Protein AF-A0A969JQJ2-F1 (afdb_monomer_lite)

Structure (mmCIF, N/CA/C/O backbone):
data_AF-A0A969JQJ2-F1
#
_entry.id   AF-A0A969JQJ2-F1
#
loop_
_atom_site.group_PDB
_atom_site.id
_atom_site.type_symbol
_atom_site.label_atom_id
_atom_site.label_alt_id
_atom_site.label_comp_id
_atom_site.label_asym_id
_atom_site.label_entity_id
_atom_site.label_seq_id
_atom_site.pdbx_PDB_ins_code
_atom_site.Cartn_x
_atom_site.Cartn_y
_atom_site.Cartn_z
_atom_site.occupancy
_atom_site.B_iso_or_equiv
_atom_site.auth_seq_id
_atom_site.auth_comp_id
_atom_site.auth_asym_id
_atom_site.auth_atom_id
_atom_site.pdbx_PDB_model_num
ATOM 1 N N . MET A 1 1 ? -10.053 9.175 -25.418 1.00 64.19 1 MET A N 1
ATOM 2 C CA . MET A 1 1 ? -9.268 8.335 -24.484 1.00 64.19 1 MET A CA 1
ATOM 3 C C . MET A 1 1 ? -9.876 8.492 -23.105 1.00 64.19 1 MET A C 1
ATOM 5 O O . MET A 1 1 ? -10.081 9.627 -22.688 1.00 64.19 1 MET A O 1
ATOM 9 N N . ASN A 1 2 ? -10.227 7.397 -22.435 1.00 86.88 2 ASN A N 1
ATOM 10 C CA . ASN A 1 2 ? -10.822 7.461 -21.100 1.00 86.88 2 ASN A CA 1
ATOM 11 C C . ASN A 1 2 ? -9.749 7.923 -20.082 1.00 86.88 2 ASN A C 1
ATOM 13 O O . ASN A 1 2 ? -8.634 7.393 -20.127 1.00 86.88 2 ASN A O 1
ATOM 17 N N . PRO A 1 3 ? -10.034 8.862 -19.151 1.00 84.56 3 PRO A N 1
ATOM 18 C CA . PRO A 1 3 ? -9.094 9.254 -18.091 1.00 84.56 3 PRO A CA 1
ATOM 19 C C . PRO A 1 3 ? -8.493 8.065 -17.322 1.00 84.56 3 PRO A C 1
ATOM 21 O O . PRO A 1 3 ? -7.330 8.091 -16.921 1.00 84.56 3 PRO A O 1
ATOM 24 N N . ALA A 1 4 ? -9.269 6.987 -17.172 1.00 82.38 4 ALA A N 1
ATOM 25 C CA . ALA A 1 4 ? -8.826 5.712 -16.624 1.00 82.38 4 ALA A CA 1
ATOM 26 C C . ALA A 1 4 ? -7.623 5.119 -17.363 1.00 82.38 4 ALA A C 1
ATOM 28 O O . ALA A 1 4 ? -6.659 4.698 -16.735 1.00 82.38 4 ALA A O 1
ATOM 29 N N . GLU A 1 5 ? -7.694 5.068 -18.688 1.00 85.12 5 GLU A N 1
ATOM 30 C CA . GLU A 1 5 ? -6.682 4.454 -19.545 1.00 85.12 5 GLU A CA 1
ATOM 31 C C . GLU A 1 5 ? -5.417 5.309 -19.577 1.00 85.12 5 GLU A C 1
ATOM 33 O O . GLU A 1 5 ? -4.309 4.777 -19.521 1.00 85.12 5 GLU A O 1
ATOM 38 N N . LEU A 1 6 ? -5.579 6.637 -19.605 1.00 89.69 6 LEU A N 1
ATOM 39 C CA . LEU A 1 6 ? -4.459 7.572 -19.551 1.00 89.69 6 LEU A CA 1
ATOM 40 C C . LEU A 1 6 ? -3.664 7.408 -18.250 1.00 89.69 6 LEU A C 1
ATOM 42 O O . LEU A 1 6 ? -2.437 7.327 -18.289 1.00 89.69 6 LEU A O 1
ATOM 46 N N . TYR A 1 7 ? -4.357 7.275 -17.115 1.00 86.50 7 TYR A N 1
ATOM 47 C CA . TYR A 1 7 ? -3.726 7.005 -15.824 1.00 86.50 7 TYR A CA 1
ATOM 48 C C . TYR A 1 7 ? -2.853 5.739 -15.859 1.00 86.50 7 TYR A C 1
ATOM 50 O O . TYR A 1 7 ? -1.726 5.758 -15.370 1.00 86.50 7 TYR A O 1
ATOM 58 N N . LEU A 1 8 ? -3.326 4.654 -16.483 1.00 85.31 8 LEU A N 1
ATOM 59 C CA . LEU A 1 8 ? -2.558 3.404 -16.557 1.00 85.31 8 LEU A CA 1
ATOM 60 C C . LEU A 1 8 ? -1.309 3.526 -17.411 1.00 85.31 8 LEU A C 1
ATOM 62 O O . LEU A 1 8 ? -0.252 3.068 -16.988 1.00 85.31 8 LEU A O 1
ATOM 66 N N . ARG A 1 9 ? -1.409 4.199 -18.557 1.00 89.56 9 ARG A N 1
ATOM 67 C CA . ARG A 1 9 ? -0.253 4.449 -19.426 1.00 89.56 9 ARG A CA 1
ATOM 68 C C . ARG A 1 9 ? 0.819 5.274 -18.716 1.00 89.56 9 ARG A C 1
ATOM 70 O O . ARG A 1 9 ? 2.006 5.037 -18.909 1.00 89.56 9 ARG A O 1
ATOM 77 N N . VAL A 1 10 ? 0.416 6.235 -17.882 1.00 92.06 10 VAL A N 1
ATOM 78 C CA . VAL A 1 10 ? 1.357 7.009 -17.059 1.00 92.06 10 VAL A CA 1
ATOM 79 C C . VAL A 1 10 ? 2.008 6.117 -16.001 1.00 92.06 10 VAL A C 1
ATOM 81 O O . VAL A 1 10 ? 3.230 6.093 -15.897 1.00 92.06 10 VAL A O 1
ATOM 84 N N . ARG A 1 11 ? 1.222 5.324 -15.263 1.00 89.00 11 ARG A N 1
ATOM 85 C CA . ARG A 1 11 ? 1.738 4.409 -14.227 1.00 89.00 11 ARG A CA 1
ATOM 86 C C . ARG A 1 11 ? 2.701 3.358 -14.784 1.00 89.00 11 ARG A C 1
ATOM 88 O O . ARG A 1 11 ? 3.680 3.023 -14.124 1.00 89.00 11 ARG A O 1
ATOM 95 N N . GLU A 1 12 ? 2.441 2.862 -15.987 1.00 90.12 12 GLU A N 1
ATOM 96 C CA . GLU A 1 12 ? 3.334 1.950 -16.702 1.00 90.12 12 GLU A CA 1
ATOM 97 C C . GLU A 1 12 ? 4.679 2.619 -17.018 1.00 90.12 12 GLU A C 1
ATOM 99 O O . GLU A 1 12 ? 5.725 2.081 -16.659 1.00 90.12 12 GLU A O 1
ATOM 104 N N . LYS A 1 13 ? 4.664 3.837 -17.577 1.00 92.44 13 LYS A N 1
ATOM 105 C CA . LYS A 1 13 ? 5.886 4.620 -17.845 1.00 92.44 13 LYS A CA 1
ATOM 106 C C . LYS A 1 13 ? 6.668 4.981 -16.579 1.00 92.44 13 LYS A C 1
ATOM 108 O O . LYS A 1 13 ? 7.886 5.093 -16.626 1.00 92.44 13 LYS A O 1
ATOM 113 N N . GLU A 1 14 ? 5.983 5.140 -15.449 1.00 92.50 14 GLU A N 1
ATOM 114 C CA . GLU A 1 14 ? 6.597 5.354 -14.131 1.00 92.50 14 GLU A CA 1
ATOM 115 C C . GLU A 1 14 ? 7.182 4.062 -13.517 1.00 92.50 14 GLU A C 1
ATOM 117 O O . GLU A 1 14 ? 7.726 4.102 -12.413 1.00 92.50 14 GLU A O 1
ATOM 122 N N . GLY A 1 15 ? 7.052 2.904 -14.180 1.00 90.06 15 GLY A N 1
ATOM 123 C CA . GLY A 1 15 ? 7.515 1.612 -13.662 1.00 90.06 15 GLY A CA 1
ATOM 124 C C . GLY A 1 15 ? 6.700 1.103 -12.469 1.00 90.06 15 GLY A C 1
ATOM 125 O O . GLY A 1 15 ? 7.194 0.314 -11.665 1.00 90.06 15 GLY A O 1
ATOM 126 N N . ARG A 1 16 ? 5.457 1.578 -12.312 1.00 89.56 16 ARG A N 1
ATOM 127 C CA . ARG A 1 16 ? 4.570 1.244 -11.182 1.00 89.56 16 ARG A CA 1
ATOM 128 C C . ARG A 1 16 ? 3.662 0.045 -11.450 1.00 89.56 16 ARG A C 1
ATOM 130 O O . ARG A 1 16 ? 2.866 -0.313 -10.585 1.00 89.56 16 ARG A O 1
ATOM 137 N N . PHE A 1 17 ? 3.775 -0.575 -12.621 1.00 88.19 17 PHE A N 1
ATOM 138 C CA . PHE A 1 17 ? 3.113 -1.837 -12.930 1.00 88.19 17 PHE A CA 1
ATOM 139 C C . PHE A 1 17 ? 4.029 -2.992 -12.507 1.00 88.19 17 PHE A C 1
ATOM 141 O O . PHE A 1 17 ? 4.895 -3.431 -13.260 1.00 88.19 17 PHE A O 1
ATOM 148 N N . LEU A 1 18 ? 3.899 -3.415 -11.250 1.00 89.31 18 LEU A N 1
ATOM 149 C CA . LEU A 1 18 ? 4.703 -4.500 -10.690 1.00 89.31 18 LEU A CA 1
ATOM 150 C C . LEU A 1 18 ? 4.134 -5.855 -11.121 1.00 89.31 18 LEU A C 1
ATOM 152 O O . LEU A 1 18 ? 2.918 -6.027 -11.154 1.00 89.31 18 LEU A O 1
ATOM 156 N N . SER A 1 19 ? 5.009 -6.819 -11.411 1.00 90.75 19 SER A N 1
ATOM 157 C CA . SER A 1 19 ? 4.603 -8.220 -11.560 1.00 90.75 19 SER A CA 1
ATOM 158 C C . SER A 1 19 ? 4.218 -8.819 -10.208 1.00 90.75 19 SER A C 1
ATOM 160 O O . SER A 1 19 ? 4.695 -8.354 -9.172 1.00 90.75 19 SER A O 1
ATOM 162 N N . ASP A 1 20 ? 3.431 -9.894 -10.207 1.00 90.12 20 ASP A N 1
ATOM 163 C CA . ASP A 1 20 ? 3.008 -10.572 -8.973 1.00 90.12 20 ASP A CA 1
ATOM 164 C C . ASP A 1 20 ? 4.205 -10.974 -8.096 1.00 90.12 20 ASP A C 1
ATOM 166 O O . ASP A 1 20 ? 4.213 -10.729 -6.891 1.00 90.12 20 ASP A O 1
ATOM 170 N N . ASN A 1 21 ? 5.285 -11.465 -8.712 1.00 93.50 21 ASN A N 1
ATOM 171 C CA . ASN A 1 21 ? 6.530 -11.794 -8.012 1.00 93.50 21 ASN A CA 1
ATOM 172 C C . ASN A 1 21 ? 7.162 -10.586 -7.302 1.00 93.50 21 ASN A C 1
ATOM 174 O O . ASN A 1 21 ? 7.756 -10.747 -6.237 1.00 93.50 21 ASN A O 1
ATOM 178 N N . LEU A 1 22 ? 7.071 -9.385 -7.883 1.00 93.69 22 LEU A N 1
ATOM 179 C CA . LEU A 1 22 ? 7.551 -8.155 -7.246 1.00 93.69 22 LEU A CA 1
ATOM 180 C C . LEU A 1 22 ? 6.570 -7.652 -6.183 1.00 93.69 22 LEU A C 1
ATOM 182 O O . LEU A 1 22 ? 7.015 -7.135 -5.162 1.00 93.69 22 LEU A O 1
ATOM 186 N N . VAL A 1 23 ? 5.258 -7.823 -6.388 1.00 93.06 23 VAL A N 1
ATOM 187 C CA . VAL A 1 23 ? 4.228 -7.487 -5.391 1.00 93.06 23 VAL A CA 1
ATOM 188 C C . VAL A 1 23 ? 4.431 -8.293 -4.107 1.00 93.06 23 VAL A C 1
ATOM 190 O O . VAL A 1 23 ? 4.396 -7.716 -3.023 1.00 93.06 23 VAL A O 1
ATOM 193 N N . LEU A 1 24 ? 4.737 -9.589 -4.217 1.00 91.81 24 LEU A N 1
ATOM 194 C CA . LEU A 1 24 ? 5.036 -10.460 -3.071 1.00 91.81 24 LEU A CA 1
ATOM 195 C C . LEU A 1 24 ? 6.265 -10.015 -2.266 1.00 91.81 24 LEU A C 1
ATOM 197 O O . LEU A 1 24 ? 6.372 -10.321 -1.083 1.00 91.81 24 LEU A O 1
ATOM 201 N N . GLN A 1 25 ? 7.194 -9.295 -2.893 1.00 95.19 25 GLN A N 1
ATOM 202 C CA . GLN A 1 25 ? 8.412 -8.816 -2.240 1.00 95.19 25 GLN A CA 1
ATOM 203 C C . GLN A 1 25 ? 8.219 -7.478 -1.524 1.00 95.19 25 GLN A C 1
ATOM 205 O O . GLN A 1 25 ? 9.125 -7.030 -0.825 1.00 95.19 25 GLN A O 1
ATOM 210 N N . LEU A 1 26 ? 7.077 -6.805 -1.688 1.00 95.31 26 LEU A N 1
ATOM 211 C CA . LEU A 1 26 ? 6.856 -5.488 -1.099 1.00 95.31 26 LEU A CA 1
ATOM 212 C C . LEU A 1 26 ? 6.896 -5.529 0.440 1.00 95.31 26 LEU A C 1
ATOM 214 O O . LEU A 1 26 ? 6.292 -6.409 1.048 1.00 95.31 26 LEU A O 1
ATOM 218 N N . PRO A 1 27 ? 7.541 -4.549 1.102 1.00 95.62 27 PRO A N 1
ATOM 219 C CA . PRO A 1 27 ? 8.172 -3.347 0.537 1.00 95.62 27 PRO A CA 1
ATOM 220 C C . PRO A 1 27 ? 9.639 -3.530 0.095 1.00 95.62 27 PRO A C 1
ATOM 222 O O . PRO A 1 27 ? 10.283 -2.570 -0.329 1.00 95.62 27 PRO A O 1
ATOM 225 N N . ASN A 1 28 ? 10.192 -4.734 0.201 1.00 96.12 28 ASN A N 1
ATOM 226 C CA . ASN A 1 28 ? 11.605 -5.046 -0.006 1.00 96.12 28 ASN A CA 1
ATOM 227 C C . ASN A 1 28 ? 11.916 -5.403 -1.467 1.00 96.12 28 ASN A C 1
ATOM 229 O O . ASN A 1 28 ? 12.331 -6.516 -1.779 1.00 96.12 28 ASN A O 1
ATOM 233 N N . LEU A 1 29 ? 11.735 -4.442 -2.374 1.00 95.88 29 LEU A N 1
ATOM 234 C CA . LEU A 1 29 ? 12.106 -4.632 -3.779 1.00 95.88 29 LEU A CA 1
ATOM 235 C C . LEU A 1 29 ? 13.626 -4.821 -3.963 1.00 95.88 29 LEU A C 1
ATOM 237 O O . LEU A 1 29 ? 14.410 -4.298 -3.160 1.00 95.88 29 LEU A O 1
ATOM 241 N N . PRO A 1 30 ? 14.066 -5.480 -5.058 1.00 95.38 30 PRO A N 1
ATOM 242 C CA . PRO A 1 30 ? 15.483 -5.606 -5.386 1.00 95.38 30 PRO A CA 1
ATOM 243 C C . PRO A 1 30 ? 16.189 -4.248 -5.378 1.00 95.38 30 PRO A C 1
ATOM 245 O O . PRO A 1 30 ? 15.662 -3.274 -5.907 1.00 95.38 30 PRO A O 1
ATOM 248 N N . ALA A 1 31 ? 17.411 -4.173 -4.845 1.00 93.31 31 ALA A N 1
ATOM 249 C CA . ALA A 1 31 ? 18.120 -2.899 -4.667 1.00 93.31 31 ALA A CA 1
ATOM 250 C C . ALA A 1 31 ? 18.331 -2.106 -5.974 1.00 93.31 31 ALA A C 1
ATOM 252 O O . ALA A 1 31 ? 18.394 -0.879 -5.949 1.00 93.31 31 ALA A O 1
ATOM 253 N N . LYS A 1 32 ? 18.418 -2.807 -7.114 1.00 94.75 32 LYS A N 1
ATOM 254 C CA . LYS A 1 32 ? 18.538 -2.211 -8.454 1.00 94.75 32 LYS A C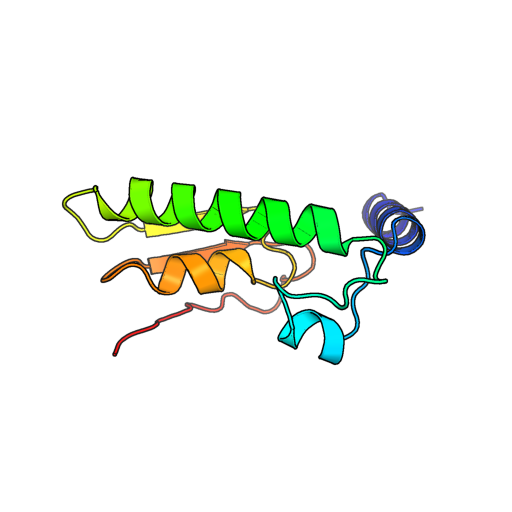A 1
ATOM 255 C C . LYS A 1 32 ? 17.194 -1.764 -9.050 1.00 94.75 32 LYS A C 1
ATOM 257 O O . LYS A 1 32 ? 17.186 -1.141 -10.106 1.00 94.75 32 LYS A O 1
ATOM 262 N N . HIS A 1 33 ? 16.066 -2.088 -8.417 1.00 94.88 33 HIS A N 1
ATOM 263 C CA . HIS A 1 33 ? 14.747 -1.707 -8.910 1.00 94.88 33 HIS A CA 1
ATOM 264 C C . HIS A 1 33 ? 14.561 -0.181 -8.794 1.00 94.88 33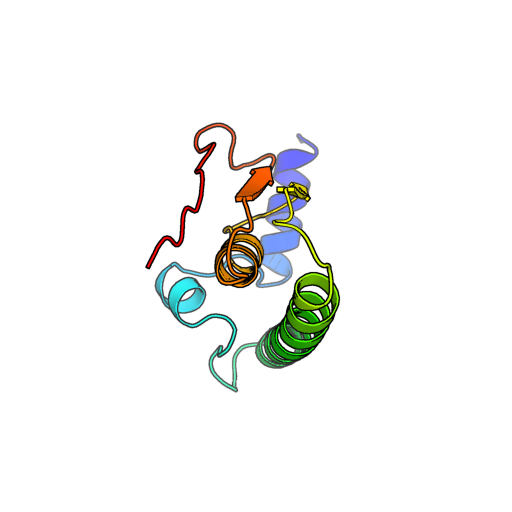 HIS A C 1
ATOM 266 O O . HIS A 1 33 ? 14.810 0.370 -7.716 1.00 94.88 33 HIS A O 1
ATOM 272 N N . PRO A 1 34 ? 14.059 0.513 -9.835 1.00 93.94 34 PRO A N 1
ATOM 273 C CA . PRO A 1 34 ? 13.925 1.976 -9.833 1.00 93.94 34 PRO A CA 1
ATOM 274 C C . PRO A 1 34 ? 13.139 2.528 -8.634 1.00 93.94 34 PRO A C 1
ATOM 276 O O . PRO A 1 34 ? 13.477 3.567 -8.075 1.00 93.94 34 PRO A O 1
ATOM 279 N N . LEU A 1 35 ? 12.115 1.790 -8.194 1.00 95.56 35 LEU A N 1
ATOM 280 C CA . LEU A 1 35 ? 11.248 2.170 -7.073 1.00 95.56 35 LEU A CA 1
ATOM 281 C C . LEU A 1 35 ? 11.711 1.666 -5.692 1.00 95.56 35 LEU A C 1
ATOM 283 O O . LEU A 1 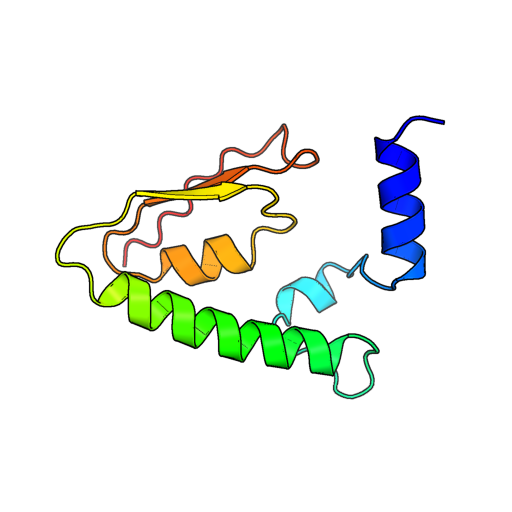35 ? 10.997 1.869 -4.713 1.00 95.56 35 LEU A O 1
ATOM 287 N N . ALA A 1 36 ? 12.875 1.017 -5.567 1.00 96.12 36 ALA A N 1
ATOM 288 C CA . ALA A 1 36 ? 13.309 0.419 -4.297 1.00 96.12 36 ALA A CA 1
ATOM 289 C C . ALA A 1 36 ? 13.421 1.449 -3.159 1.00 96.12 36 ALA A C 1
ATOM 291 O O . ALA A 1 36 ? 12.991 1.197 -2.033 1.00 96.12 36 ALA A O 1
ATOM 292 N N . LYS A 1 37 ? 13.945 2.645 -3.460 1.00 96.38 37 LYS A N 1
ATOM 293 C CA . LYS A 1 37 ? 14.034 3.743 -2.483 1.00 96.38 37 LYS A CA 1
ATOM 294 C C . LYS A 1 37 ? 12.651 4.235 -2.054 1.00 96.38 37 LYS A C 1
ATOM 296 O O . LYS A 1 37 ? 12.430 4.437 -0.865 1.00 96.38 37 LYS A O 1
ATOM 301 N N . GLU A 1 38 ? 11.722 4.389 -3.000 1.00 96.12 38 GLU A N 1
ATOM 302 C CA . GLU A 1 38 ? 10.348 4.809 -2.697 1.00 96.12 38 GLU A CA 1
ATOM 303 C C . GLU A 1 38 ? 9.655 3.790 -1.786 1.00 96.12 38 GLU A C 1
ATOM 305 O O . GLU A 1 38 ? 9.064 4.168 -0.777 1.00 96.12 38 GLU A O 1
ATOM 310 N N . TRP A 1 39 ? 9.764 2.496 -2.090 1.00 96.31 39 TRP A N 1
ATOM 311 C CA . TRP A 1 39 ? 9.142 1.449 -1.280 1.00 96.31 39 TRP A CA 1
ATOM 312 C C . TRP A 1 39 ? 9.769 1.301 0.106 1.00 96.31 39 TRP A C 1
ATOM 314 O O . TRP A 1 39 ? 9.042 1.105 1.081 1.00 96.31 39 TRP A O 1
ATOM 324 N N . ARG A 1 40 ? 11.082 1.523 0.244 1.00 96.50 40 ARG A N 1
ATOM 325 C CA . ARG A 1 40 ? 11.713 1.652 1.564 1.00 96.50 40 ARG A CA 1
ATOM 326 C C . ARG A 1 40 ? 11.129 2.828 2.353 1.00 96.50 40 ARG A C 1
ATOM 328 O O . ARG A 1 40 ? 10.801 2.661 3.526 1.00 96.50 40 ARG A O 1
ATOM 335 N N . SER A 1 41 ? 10.933 3.987 1.723 1.00 97.06 41 SER A N 1
ATOM 336 C CA . SER A 1 41 ? 10.263 5.125 2.368 1.00 97.06 41 SER A CA 1
ATOM 337 C C . SER A 1 41 ? 8.822 4.793 2.765 1.00 97.06 41 SER A C 1
ATOM 339 O O . SER A 1 41 ? 8.41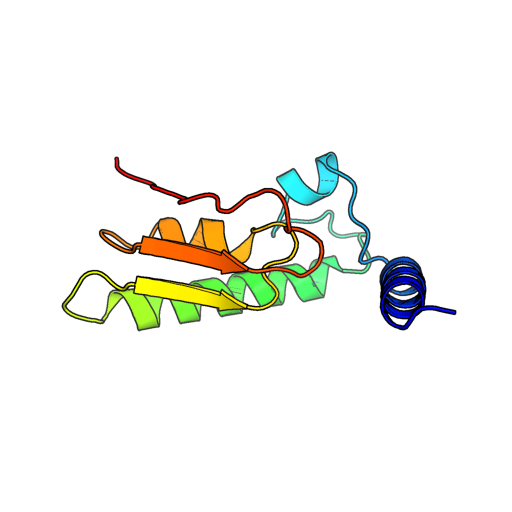2 5.116 3.878 1.00 97.06 41 SER A O 1
ATOM 341 N N . ARG A 1 42 ? 8.068 4.077 1.917 1.00 96.44 42 ARG A N 1
ATOM 342 C CA . ARG A 1 42 ? 6.717 3.585 2.248 1.00 96.44 42 ARG A CA 1
ATOM 343 C C . ARG A 1 42 ? 6.724 2.651 3.458 1.00 96.44 42 ARG A C 1
ATOM 345 O O . ARG A 1 42 ? 5.844 2.776 4.304 1.00 96.44 42 ARG A O 1
ATOM 352 N N . SER A 1 43 ? 7.728 1.780 3.588 1.00 96.94 43 SER A N 1
ATOM 353 C CA . SER A 1 43 ? 7.897 0.928 4.773 1.00 96.94 43 SER A CA 1
ATOM 354 C C . SER A 1 43 ? 8.083 1.750 6.052 1.00 96.94 43 SER A C 1
ATOM 356 O O . SER A 1 43 ? 7.494 1.441 7.081 1.00 96.94 43 SER A O 1
ATOM 358 N N . ILE A 1 44 ? 8.878 2.820 6.003 1.00 97.88 44 ILE A N 1
ATOM 359 C CA . ILE A 1 44 ? 9.095 3.689 7.168 1.00 97.88 44 ILE A CA 1
ATOM 360 C C . ILE A 1 44 ? 7.800 4.431 7.524 1.00 97.88 44 ILE A C 1
ATOM 362 O O . ILE A 1 44 ? 7.424 4.505 8.696 1.00 97.88 44 ILE A O 1
ATOM 366 N N . SER A 1 45 ? 7.098 4.955 6.517 1.00 97.56 45 SER A N 1
ATOM 367 C CA . SER A 1 45 ? 5.820 5.642 6.704 1.00 97.56 45 SER A CA 1
ATOM 368 C C . SER A 1 45 ? 4.754 4.717 7.287 1.00 97.56 45 SER A C 1
ATOM 370 O O . SER A 1 45 ? 4.074 5.116 8.232 1.00 97.56 45 SER A O 1
ATOM 372 N N . VAL A 1 46 ? 4.640 3.473 6.801 1.00 96.88 46 VAL A N 1
ATOM 373 C CA . VAL A 1 46 ? 3.643 2.532 7.327 1.00 96.88 46 VAL A CA 1
ATOM 374 C C . VAL A 1 46 ? 3.948 2.136 8.767 1.00 96.88 46 VAL A C 1
ATOM 376 O O . VAL A 1 46 ? 3.031 2.104 9.578 1.00 96.88 46 VAL A O 1
ATOM 379 N N . SER A 1 47 ? 5.218 1.942 9.144 1.00 96.69 47 SER A N 1
ATOM 380 C CA . SER A 1 47 ? 5.573 1.667 10.543 1.00 96.69 47 SER A CA 1
ATOM 381 C C . SER A 1 47 ? 5.172 2.810 11.481 1.00 96.69 47 SER A C 1
ATOM 383 O O . SER A 1 47 ? 4.714 2.564 12.596 1.00 96.69 47 SER A O 1
ATOM 385 N N . ARG A 1 48 ? 5.317 4.067 11.039 1.00 97.31 48 ARG A N 1
ATOM 386 C CA . ARG A 1 48 ? 4.877 5.244 11.809 1.00 97.31 48 ARG A CA 1
ATOM 387 C C . ARG A 1 48 ? 3.355 5.314 11.909 1.00 97.31 48 ARG A C 1
ATOM 389 O O . ARG A 1 48 ? 2.842 5.553 12.999 1.00 97.31 48 ARG A O 1
ATOM 396 N N . LEU A 1 49 ? 2.653 5.069 10.803 1.00 95.69 49 LEU A N 1
ATOM 397 C CA . LEU A 1 49 ? 1.193 5.061 10.756 1.00 95.69 49 LEU A CA 1
ATOM 398 C C . LEU A 1 49 ? 0.606 3.965 11.652 1.00 95.69 49 LEU A C 1
ATOM 400 O O . LEU A 1 49 ? -0.240 4.259 12.487 1.00 95.69 49 LEU A O 1
ATOM 404 N N . VAL A 1 50 ? 1.103 2.731 11.541 1.00 94.62 50 VAL A N 1
ATOM 405 C CA . VAL A 1 50 ? 0.677 1.597 12.375 1.00 94.62 50 VAL A CA 1
ATOM 406 C C . VAL A 1 50 ? 0.897 1.902 13.851 1.00 94.62 50 VAL A C 1
ATOM 408 O O . VAL A 1 50 ? -0.012 1.703 14.649 1.00 94.62 50 VAL A O 1
ATOM 411 N N . ARG A 1 51 ? 2.062 2.449 14.225 1.00 94.12 51 ARG A N 1
ATOM 412 C CA . ARG A 1 51 ? 2.333 2.853 15.614 1.00 94.12 51 ARG A CA 1
ATOM 413 C C . ARG A 1 51 ? 1.345 3.904 16.108 1.00 94.12 51 ARG A C 1
ATOM 415 O O . ARG A 1 51 ? 0.859 3.793 17.226 1.00 94.12 51 ARG A O 1
ATOM 422 N N . HIS A 1 52 ? 1.073 4.917 15.292 1.00 94.12 52 HIS A N 1
ATOM 423 C CA . HIS A 1 52 ? 0.131 5.973 15.639 1.00 94.12 52 HIS A CA 1
ATOM 424 C C . HIS A 1 52 ? -1.284 5.413 15.842 1.00 94.12 52 HIS A C 1
ATOM 426 O O . HIS A 1 52 ? -1.894 5.665 16.875 1.00 94.12 52 HIS A O 1
ATOM 432 N N . LEU A 1 53 ? -1.762 4.589 14.906 1.00 92.75 53 LEU A N 1
ATOM 433 C CA . LEU A 1 53 ? -3.092 3.976 14.957 1.00 92.75 53 LEU A CA 1
ATOM 434 C C . LEU A 1 53 ? -3.234 2.931 16.077 1.00 92.75 53 LEU A C 1
ATOM 436 O O . LEU A 1 53 ? -4.299 2.807 16.670 1.00 92.75 53 LEU A O 1
ATOM 440 N N . SER A 1 54 ? -2.156 2.228 16.429 1.00 90.06 54 SER A N 1
ATOM 441 C CA . SER A 1 54 ? -2.154 1.272 17.549 1.00 90.06 54 SER A CA 1
ATOM 442 C C . SER A 1 54 ? -2.230 1.954 18.920 1.00 90.06 54 SER A C 1
ATOM 444 O O . SER A 1 54 ? -2.515 1.296 19.913 1.00 90.06 54 SER A O 1
ATOM 446 N N . GLY A 1 55 ? -1.964 3.262 18.996 1.00 88.38 55 GLY A N 1
ATOM 447 C CA . GLY A 1 55 ? -2.094 4.037 20.231 1.00 88.38 55 GLY A CA 1
ATOM 448 C C . GLY A 1 55 ? -3.539 4.382 20.600 1.00 88.38 55 GLY A C 1
ATOM 449 O O . GLY A 1 55 ? -3.774 4.913 21.684 1.00 88.38 55 GLY A O 1
ATOM 450 N N . TYR A 1 56 ? -4.510 4.111 19.722 1.00 86.69 56 TYR A N 1
ATOM 451 C CA . TYR A 1 56 ? -5.912 4.398 19.996 1.00 86.69 56 TYR A CA 1
ATOM 452 C C . TYR A 1 56 ? -6.552 3.272 20.826 1.00 86.69 56 TYR A C 1
ATOM 454 O O . TYR A 1 56 ? -6.363 2.096 20.527 1.00 86.69 56 TYR A O 1
ATOM 462 N N . PRO A 1 57 ? -7.359 3.602 21.850 1.00 74.12 57 PRO A N 1
ATOM 463 C CA . PRO A 1 57 ? -7.859 2.635 22.832 1.00 74.12 57 PRO A CA 1
ATOM 464 C C . PRO A 1 57 ? -8.978 1.710 22.321 1.00 74.12 57 PRO A C 1
ATOM 466 O O . PRO A 1 57 ? -9.517 0.926 23.099 1.00 74.12 57 PRO A O 1
ATOM 469 N N . ARG A 1 58 ? -9.393 1.814 21.052 1.00 76.50 58 ARG A N 1
ATOM 470 C CA . ARG A 1 58 ? -10.492 1.020 20.484 1.00 76.50 58 ARG A CA 1
ATOM 471 C C . ARG A 1 58 ? -10.103 0.405 19.139 1.00 76.50 58 ARG A C 1
ATOM 473 O O . ARG A 1 58 ? -9.335 1.030 18.403 1.00 76.50 58 ARG A O 1
ATOM 480 N N . PRO A 1 59 ? -10.676 -0.766 18.793 1.00 68.69 59 PRO A N 1
ATOM 481 C CA . PRO A 1 59 ? -10.551 -1.334 17.455 1.00 68.69 59 PRO A CA 1
ATOM 482 C C . PRO A 1 59 ? -10.939 -0.291 16.400 1.00 68.69 59 PRO A C 1
ATOM 484 O O . PRO A 1 59 ? -11.995 0.339 16.493 1.00 68.69 59 PRO A O 1
ATOM 487 N N . SER A 1 60 ? -10.051 -0.067 15.432 1.00 79.50 60 SER A N 1
ATOM 488 C CA . SER A 1 60 ? -10.220 0.977 14.419 1.00 79.50 60 SER A CA 1
ATOM 489 C C . SER A 1 60 ? -10.865 0.411 13.159 1.00 79.50 60 SER A C 1
ATOM 491 O O . SER A 1 60 ? -10.325 -0.505 12.542 1.00 79.50 60 SER A O 1
ATOM 493 N N . ASN A 1 61 ? -11.991 0.992 12.745 1.00 91.81 61 ASN A N 1
ATOM 494 C CA . ASN A 1 61 ? -12.534 0.785 11.404 1.00 91.81 61 ASN A CA 1
ATOM 495 C C . ASN A 1 61 ? -11.787 1.718 10.444 1.00 91.81 61 ASN A C 1
ATOM 497 O O . ASN A 1 61 ? -11.879 2.940 10.574 1.00 91.81 61 ASN A O 1
ATOM 501 N N . ILE A 1 62 ? -11.029 1.155 9.507 1.00 93.19 62 ILE A N 1
ATOM 502 C CA . ILE A 1 62 ? -10.134 1.892 8.615 1.00 93.19 62 ILE A CA 1
ATOM 503 C C . ILE A 1 62 ? -10.588 1.701 7.167 1.00 93.19 62 ILE A C 1
ATOM 505 O O . ILE A 1 62 ? -10.715 0.575 6.697 1.00 93.19 62 ILE A O 1
ATOM 509 N N . LEU A 1 63 ? -10.791 2.806 6.449 1.00 94.06 63 LEU A N 1
ATOM 510 C CA . LEU A 1 63 ? -11.051 2.819 5.010 1.00 94.06 63 LEU A CA 1
ATOM 511 C C . LEU A 1 63 ? -9.821 3.359 4.267 1.00 94.06 63 LEU A C 1
ATOM 513 O O . LEU A 1 63 ? -9.457 4.522 4.433 1.00 94.06 63 LEU A O 1
ATOM 517 N N . GLU A 1 64 ? -9.207 2.535 3.421 1.00 93.25 64 GLU A N 1
ATOM 518 C CA . GLU A 1 64 ? -8.150 2.944 2.495 1.00 93.25 64 GLU A CA 1
ATOM 519 C C . GLU A 1 64 ? -8.750 3.240 1.113 1.00 93.25 64 GLU A C 1
ATOM 521 O O . GLU A 1 64 ? -9.171 2.333 0.395 1.00 93.25 64 GLU A O 1
ATOM 526 N N . VAL A 1 65 ? -8.764 4.516 0.719 1.00 93.12 65 VAL A N 1
ATOM 527 C CA . VAL A 1 65 ? -9.207 4.951 -0.615 1.00 93.12 65 VAL A CA 1
ATOM 528 C C . VAL A 1 65 ? -8.019 4.994 -1.575 1.00 93.12 65 VAL A C 1
ATOM 530 O O . VAL A 1 65 ? -6.999 5.615 -1.286 1.00 93.12 65 VAL A O 1
ATOM 533 N N . GLY A 1 66 ? -8.167 4.374 -2.744 1.00 89.62 66 GLY A N 1
ATOM 534 C CA . GLY A 1 66 ? -7.080 4.163 -3.698 1.00 89.62 66 GLY A CA 1
ATOM 535 C C . GLY A 1 66 ? -6.117 3.064 -3.249 1.00 89.62 66 GLY A C 1
ATOM 536 O O . GLY A 1 66 ? -4.905 3.234 -3.377 1.00 89.62 66 GLY A O 1
ATOM 537 N N . CYS A 1 67 ? -6.643 1.962 -2.697 1.00 91.19 67 CYS A N 1
ATOM 538 C CA . CYS A 1 67 ? -5.830 0.915 -2.068 1.00 91.19 67 CYS A CA 1
ATOM 539 C C . CYS A 1 67 ? -4.925 0.136 -3.041 1.00 91.19 67 CYS A C 1
ATOM 541 O O . CYS A 1 67 ? -4.043 -0.612 -2.611 1.00 91.19 67 CYS A O 1
ATOM 543 N N . GLY A 1 68 ? -5.105 0.304 -4.357 1.00 88.88 68 GLY A N 1
ATOM 544 C CA . GLY A 1 68 ? -4.287 -0.341 -5.377 1.00 88.88 68 GLY A CA 1
ATOM 545 C C . GLY A 1 68 ? -4.258 -1.864 -5.229 1.00 88.88 68 GLY A C 1
ATOM 546 O O . GLY A 1 68 ? -5.265 -2.534 -5.430 1.00 88.88 68 GLY A O 1
ATOM 547 N N . ASN A 1 69 ? -3.085 -2.416 -4.903 1.00 88.75 69 ASN A N 1
ATOM 548 C CA . ASN A 1 69 ? -2.882 -3.857 -4.706 1.00 88.75 69 ASN A CA 1
ATOM 549 C C . ASN A 1 69 ? -3.158 -4.337 -3.266 1.00 88.75 69 ASN A C 1
ATOM 551 O O . ASN A 1 69 ? -2.918 -5.501 -2.960 1.00 88.75 69 ASN A O 1
ATOM 555 N N . GLY A 1 70 ? -3.620 -3.451 -2.380 1.00 92.00 70 GLY A N 1
ATOM 556 C CA . GLY A 1 70 ? -3.954 -3.775 -0.994 1.00 92.00 70 GLY A CA 1
ATOM 557 C C . GLY A 1 70 ? -2.755 -3.918 -0.054 1.00 92.00 70 GLY A C 1
ATOM 558 O O . GLY A 1 70 ? -2.943 -4.341 1.083 1.00 92.00 70 GLY A O 1
ATOM 559 N N . TRP A 1 71 ? -1.532 -3.566 -0.474 1.00 94.56 71 TRP A N 1
ATOM 560 C CA . TRP A 1 71 ? -0.345 -3.708 0.378 1.00 94.56 71 TRP A CA 1
ATOM 561 C C . TRP A 1 71 ? -0.470 -2.937 1.699 1.00 94.56 71 TRP A C 1
ATOM 563 O O . TRP A 1 71 ? -0.202 -3.499 2.756 1.00 94.56 71 TRP A O 1
ATOM 573 N N . LEU A 1 72 ? -0.909 -1.674 1.670 1.00 95.62 72 LEU A N 1
ATOM 574 C CA . LEU A 1 72 ? -1.085 -0.889 2.895 1.00 95.62 72 LEU A CA 1
ATOM 575 C C . LEU A 1 72 ? -2.246 -1.438 3.738 1.00 95.62 72 LEU A C 1
ATOM 577 O O . LEU A 1 72 ? -2.064 -1.629 4.939 1.00 95.62 72 LEU A O 1
ATOM 581 N N . SER A 1 73 ? -3.385 -1.768 3.119 1.00 95.19 73 SER A N 1
ATOM 582 C CA . SER A 1 73 ? -4.513 -2.435 3.788 1.00 95.19 73 SER A CA 1
ATOM 583 C C . SER A 1 73 ? -4.069 -3.679 4.561 1.00 95.19 73 SER A C 1
ATOM 585 O O . SER A 1 73 ? -4.434 -3.837 5.723 1.00 95.19 73 SER A O 1
ATOM 587 N N . ASN A 1 74 ? -3.224 -4.522 3.960 1.00 94.56 74 ASN A N 1
ATOM 588 C CA . ASN A 1 74 ? -2.653 -5.692 4.622 1.00 94.56 74 ASN A CA 1
ATOM 589 C C . ASN A 1 74 ? -1.828 -5.307 5.859 1.00 94.56 74 ASN A C 1
ATOM 591 O O . ASN A 1 74 ? -2.000 -5.899 6.919 1.00 94.56 74 ASN A O 1
ATOM 595 N N . GLN A 1 75 ? -0.970 -4.287 5.766 1.00 95.31 75 GLN A N 1
ATOM 596 C CA . GLN A 1 75 ? -0.189 -3.825 6.922 1.00 95.31 75 GLN A CA 1
ATOM 597 C C . GLN A 1 75 ? -1.080 -3.292 8.053 1.00 95.31 75 GLN A C 1
ATOM 599 O O . GLN A 1 75 ? -0.790 -3.525 9.223 1.00 95.31 75 GLN A O 1
ATOM 604 N N . LEU A 1 76 ? -2.157 -2.582 7.714 1.00 94.69 76 LEU A N 1
ATOM 605 C CA . LEU A 1 76 ? -3.101 -2.028 8.686 1.00 94.69 76 LEU A CA 1
ATOM 606 C C . LEU A 1 76 ? -3.936 -3.117 9.369 1.00 94.69 76 LEU A C 1
ATOM 608 O O . LEU A 1 76 ? -4.255 -2.976 10.546 1.00 94.69 76 LEU A O 1
ATOM 612 N N . ALA A 1 77 ? -4.237 -4.212 8.668 1.00 93.50 77 ALA A N 1
ATOM 613 C CA . ALA A 1 77 ? -4.997 -5.332 9.220 1.00 93.50 77 ALA A CA 1
ATOM 614 C C . ALA A 1 77 ? -4.258 -6.065 10.354 1.00 93.50 77 ALA A C 1
ATOM 616 O O . ALA A 1 77 ? -4.888 -6.745 11.153 1.00 93.50 77 ALA A O 1
ATOM 617 N N . HIS A 1 78 ? -2.937 -5.886 10.474 1.00 91.75 78 HIS A N 1
ATOM 618 C CA . HIS A 1 78 ? -2.152 -6.435 11.585 1.00 91.75 78 HIS A CA 1
ATOM 619 C C . HIS A 1 78 ? -2.328 -5.658 12.901 1.00 91.75 78 HIS A C 1
ATOM 621 O O . HIS A 1 78 ? -1.808 -6.082 13.933 1.00 91.75 78 HIS A O 1
ATOM 627 N N . ILE A 1 79 ? -3.020 -4.513 12.892 1.00 92.25 79 ILE A N 1
ATOM 628 C CA . ILE A 1 79 ? -3.366 -3.796 14.122 1.00 92.25 79 ILE A CA 1
ATOM 629 C C . ILE A 1 79 ? -4.458 -4.603 14.845 1.00 92.25 79 ILE A C 1
ATOM 631 O O . ILE A 1 79 ? -5.524 -4.814 14.263 1.00 92.25 79 ILE A O 1
ATOM 635 N N . PRO A 1 80 ? -4.247 -5.033 16.104 1.00 89.31 80 PRO A N 1
ATOM 636 C CA . PRO A 1 80 ? -5.219 -5.858 16.814 1.00 89.31 80 PRO A CA 1
ATOM 637 C C . PRO A 1 80 ? -6.614 -5.224 16.865 1.00 89.31 80 PRO A C 1
ATOM 639 O O . PRO A 1 80 ? -6.788 -4.087 17.304 1.00 89.31 80 PRO A O 1
ATOM 642 N N . GLY A 1 81 ? -7.612 -5.979 16.405 1.00 89.25 81 GLY A N 1
ATOM 643 C CA . GLY A 1 81 ? -9.011 -5.556 16.366 1.00 89.25 81 GLY A CA 1
ATOM 644 C C . GLY A 1 81 ? -9.358 -4.548 15.265 1.00 89.25 81 GLY A C 1
ATOM 645 O O . GLY A 1 81 ? -10.518 -4.151 15.170 1.00 89.25 81 GLY A O 1
ATOM 646 N N . ALA A 1 82 ? -8.410 -4.120 14.427 1.00 91.94 82 ALA A N 1
ATOM 647 C CA . ALA A 1 82 ? -8.731 -3.241 13.312 1.00 91.94 82 ALA A CA 1
ATOM 648 C C . ALA A 1 82 ? -9.563 -3.971 12.247 1.00 91.94 82 ALA A C 1
ATOM 650 O O . ALA A 1 82 ? -9.274 -5.107 11.881 1.00 91.94 82 ALA A O 1
ATOM 651 N N . GLN A 1 83 ? -10.574 -3.289 11.708 1.00 93.31 83 GLN A N 1
ATOM 652 C CA . GLN A 1 83 ? -11.293 -3.731 10.514 1.00 93.31 83 GLN A CA 1
ATOM 653 C C . GLN A 1 83 ? -10.898 -2.835 9.351 1.00 93.31 83 GLN A C 1
ATOM 655 O O . GLN A 1 83 ? -11.153 -1.631 9.384 1.00 93.31 83 GLN A O 1
ATOM 660 N N . VAL A 1 84 ? -10.275 -3.411 8.323 1.00 94.31 84 VAL A N 1
ATOM 661 C CA . VAL A 1 84 ? -9.732 -2.647 7.196 1.00 94.31 84 VAL A CA 1
ATOM 662 C C . VAL A 1 84 ? -10.522 -2.923 5.923 1.00 94.31 84 VAL A C 1
ATOM 664 O O . VAL A 1 84 ? -10.699 -4.071 5.516 1.00 94.31 84 VAL A O 1
ATOM 667 N N . PHE A 1 85 ? -10.963 -1.846 5.278 1.00 93.50 85 PHE A N 1
ATOM 668 C CA . PHE A 1 85 ? -11.654 -1.852 3.996 1.00 93.50 85 PHE A CA 1
ATOM 669 C C . PHE A 1 85 ? -10.798 -1.124 2.963 1.00 93.50 85 PHE A C 1
ATOM 671 O O . PHE A 1 85 ? -10.490 0.054 3.126 1.00 93.50 85 PHE A O 1
ATOM 678 N N . GLY A 1 86 ? -10.424 -1.815 1.890 1.00 91.88 86 GLY A N 1
ATOM 679 C CA . GLY A 1 86 ? -9.747 -1.212 0.745 1.00 91.88 86 GLY A CA 1
ATOM 680 C C . GLY A 1 86 ? -10.737 -0.899 -0.374 1.00 91.88 86 GLY A C 1
ATOM 681 O O . GLY A 1 86 ? -11.517 -1.764 -0.766 1.00 91.88 86 GLY A O 1
ATOM 682 N N . LEU A 1 87 ? -10.687 0.319 -0.910 1.00 89.56 87 LEU A N 1
ATOM 683 C CA . LEU A 1 87 ? -11.464 0.749 -2.070 1.00 89.56 87 LEU A CA 1
ATOM 684 C C . LEU A 1 87 ? -10.516 1.243 -3.164 1.00 89.56 87 LEU A C 1
ATOM 686 O O . LEU A 1 87 ? -9.761 2.186 -2.950 1.00 89.56 87 LEU A O 1
ATOM 690 N N . ASP A 1 88 ? -10.592 0.678 -4.364 1.00 86.94 88 ASP A N 1
ATOM 691 C CA . ASP A 1 88 ? -9.867 1.186 -5.530 1.00 86.94 88 ASP A CA 1
ATOM 692 C C . ASP A 1 88 ? -10.722 1.051 -6.791 1.00 86.94 88 ASP A C 1
ATOM 694 O O . ASP A 1 88 ? -11.506 0.114 -6.931 1.00 86.94 88 ASP A O 1
ATOM 698 N N . ARG A 1 89 ? -10.552 1.972 -7.746 1.00 75.81 89 ARG A N 1
ATOM 699 C CA . ARG A 1 89 ? -11.293 1.962 -9.016 1.00 75.81 89 ARG A CA 1
ATOM 700 C C . ARG A 1 89 ? -11.096 0.683 -9.831 1.00 75.81 89 ARG A C 1
ATOM 702 O O . ARG A 1 89 ? -11.999 0.318 -10.578 1.00 75.81 89 ARG A O 1
ATOM 709 N N . LYS A 1 90 ? -9.931 0.030 -9.747 1.00 65.94 90 LYS A N 1
ATOM 710 C CA . LYS A 1 90 ? -9.709 -1.271 -10.404 1.00 65.94 90 LYS A CA 1
ATOM 711 C C . LYS A 1 90 ? -10.269 -2.446 -9.608 1.00 65.94 90 LYS A C 1
ATOM 713 O O . LYS A 1 90 ? -10.542 -3.494 -10.186 1.00 65.94 90 LYS A O 1
ATOM 718 N N . VAL A 1 91 ? -10.460 -2.269 -8.307 1.00 50.38 91 VAL A N 1
ATOM 719 C CA . VAL A 1 91 ? -10.996 -3.264 -7.374 1.00 50.38 91 VAL A CA 1
ATOM 720 C C . VAL A 1 91 ? -12.520 -3.091 -7.303 1.00 50.38 91 VAL A C 1
ATOM 722 O O . VAL A 1 91 ? -13.105 -2.935 -6.241 1.00 50.38 91 VAL A O 1
ATOM 725 N N . LEU A 1 92 ? -13.202 -3.126 -8.452 1.00 39.25 92 LEU A N 1
ATOM 726 C CA . LEU A 1 92 ? -14.671 -3.212 -8.480 1.00 39.25 92 LEU A CA 1
ATOM 727 C C . LEU A 1 92 ? -15.191 -4.643 -8.240 1.00 39.25 92 LEU A C 1
ATOM 729 O O . LEU A 1 92 ? -16.396 -4.839 -8.195 1.00 39.25 92 LEU A O 1
ATOM 733 N N . ASN A 1 93 ? -14.305 -5.626 -8.017 1.00 34.91 93 ASN A N 1
ATOM 734 C CA . ASN A 1 93 ? -14.675 -7.029 -7.769 1.00 34.91 93 ASN A CA 1
ATOM 735 C C . ASN A 1 93 ? -14.152 -7.628 -6.451 1.00 34.91 93 ASN A C 1
ATOM 737 O O . ASN A 1 93 ? -14.283 -8.830 -6.246 1.00 34.91 93 ASN A O 1
ATOM 741 N N . TRP A 1 94 ? -13.574 -6.840 -5.540 1.00 38.72 94 TRP A N 1
ATOM 742 C CA . TRP A 1 94 ? -13.060 -7.390 -4.281 1.00 38.72 94 TRP A CA 1
ATOM 743 C C . TRP A 1 94 ? -13.242 -6.416 -3.115 1.00 38.72 94 TRP A C 1
ATOM 745 O O . TRP A 1 94 ? -12.287 -5.810 -2.640 1.00 38.72 94 TRP A O 1
ATOM 755 N N . LEU A 1 95 ? -14.466 -6.330 -2.587 1.00 41.31 95 LEU A N 1
ATOM 756 C CA . LEU A 1 95 ? -14.658 -6.015 -1.168 1.00 41.31 95 LEU A CA 1
ATOM 757 C C . LEU A 1 95 ? -14.059 -7.175 -0.353 1.00 41.31 95 LEU A C 1
ATOM 759 O O . LEU A 1 95 ? -14.764 -8.101 0.039 1.00 41.31 95 LEU A O 1
ATOM 763 N N . ARG A 1 96 ? -12.737 -7.186 -0.154 1.00 48.88 96 ARG A N 1
ATOM 764 C CA . ARG A 1 96 ? -12.097 -8.126 0.772 1.00 48.88 96 ARG A CA 1
ATOM 765 C C . ARG A 1 96 ? -12.036 -7.478 2.145 1.00 48.88 96 ARG A C 1
ATOM 767 O O . ARG A 1 96 ? -11.271 -6.543 2.355 1.00 48.88 96 ARG A O 1
ATOM 774 N N . ARG A 1 97 ? -12.816 -8.017 3.082 1.00 48.28 97 ARG A N 1
ATOM 775 C CA . ARG A 1 97 ? -12.504 -7.916 4.508 1.00 48.28 97 ARG A CA 1
ATOM 776 C C . ARG A 1 97 ? -11.171 -8.637 4.703 1.00 48.28 97 ARG A C 1
ATOM 778 O O . ARG A 1 97 ? -11.105 -9.850 4.512 1.00 48.28 97 ARG A O 1
AT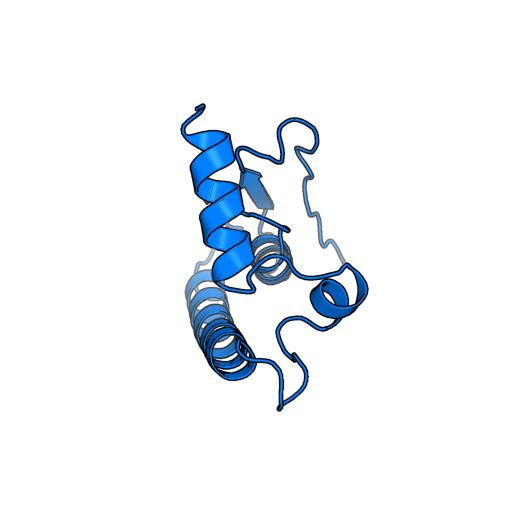OM 785 N N . ILE A 1 98 ? -10.109 -7.893 4.993 1.00 53.25 98 ILE A N 1
ATOM 786 C CA . ILE A 1 98 ? -8.851 -8.487 5.449 1.00 53.25 98 ILE A CA 1
ATOM 787 C C . ILE A 1 98 ?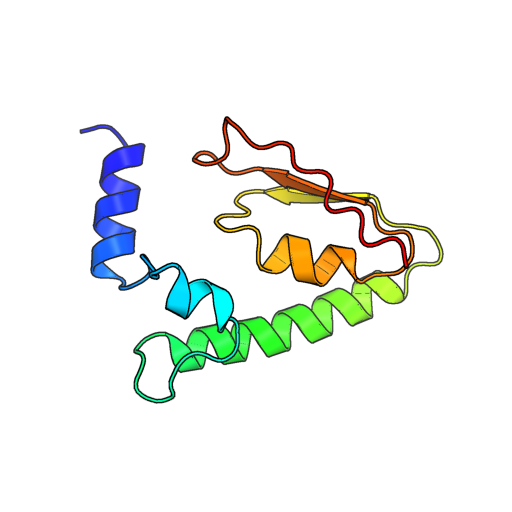 -9.010 -8.647 6.956 1.00 53.25 98 ILE A C 1
ATOM 789 O O . ILE A 1 98 ? -8.835 -7.691 7.706 1.00 53.25 98 ILE A O 1
ATOM 793 N N . ASP A 1 99 ? -9.456 -9.830 7.372 1.00 46.62 99 ASP A N 1
ATOM 794 C CA . ASP A 1 99 ? -9.521 -10.200 8.781 1.00 46.62 99 ASP A CA 1
ATOM 795 C C . ASP A 1 99 ? -8.252 -10.978 9.122 1.00 46.62 99 ASP A C 1
ATOM 797 O O . ASP A 1 99 ? -8.097 -12.136 8.738 1.00 46.62 99 ASP A O 1
ATOM 801 N N . CYS A 1 100 ? -7.310 -10.315 9.783 1.00 42.16 100 CYS A N 1
ATOM 802 C CA . CYS A 1 100 ? -6.160 -10.972 10.387 1.00 42.16 100 CYS A CA 1
ATOM 803 C C . CYS A 1 100 ? -6.512 -11.294 11.843 1.00 42.16 100 CYS A C 1
ATOM 805 O O . CYS A 1 100 ? -5.952 -10.716 12.774 1.00 42.16 100 CYS A O 1
ATOM 807 N N . SER A 1 101 ? -7.487 -12.181 12.044 1.00 40.41 101 SER A N 1
ATOM 808 C CA . SER A 1 101 ? -7.714 -12.802 13.346 1.00 40.41 101 SER A CA 1
ATOM 809 C C . SER A 1 101 ? -6.657 -13.899 13.522 1.00 40.41 101 SER A C 1
ATOM 811 O O . SER A 1 101 ? -6.688 -14.899 12.806 1.00 40.41 101 SER A O 1
ATOM 813 N N . ASN A 1 102 ? -5.691 -13.676 14.418 1.00 41.41 102 ASN A N 1
ATOM 814 C CA . ASN A 1 102 ? -4.913 -14.765 15.021 1.00 41.41 102 ASN A CA 1
ATOM 815 C C . ASN A 1 102 ? -5.803 -15.569 15.970 1.00 41.41 102 ASN A C 1
ATOM 817 O O . ASN A 1 102 ? -6.620 -14.924 16.670 1.00 41.41 102 ASN A O 1
#

Radius of gyration: 15.09 Å; chains: 1; bounding box: 33×24×47 Å

Sequence (102 aa):
MNPAELYLRVREKEGRFLSDNLVLQLPNLPAKHPLAKEWRSRSISVSRLVRHLSGYPRPSNILEVGCGNGWLSNQLAHIPGAQVFGLDRKVLNWLRRIDCSN

Secondary structure (DSSP, 8-state):
--HHHHHHHHHHHTT----HHHHTTTT---TTSTTHHHHHHHHHHHHHHHHHHHTSSS--EEEEET-TTSHHHHHHHTSTT-EEEEE-TT-SS----B----

Foldseek 3Di:
DDPVVVVVVVCVVVVNPDDPVQVVCFPCGDPPRPCNVVRVVVVVVLVVVLVVVLPDPDAAAEEAEQCPPVPSVLSNLPRPNHFYFYDHPVVPPDRDGPHPDD

pLDDT: mean 85.4, std 16.49, range [34.91, 97.88]